Protein AF-X1UTY9-F1 (afdb_monomer_lite)

Organism: NCBI:txid412755

Radius of gyration: 14.43 Å; chains: 1; bounding box: 35×33×35 Å

Sequence (76 aa):
MKSLYIDTTNSGISGDMLLASLLSLVSDSNEIIADLKELKHFLKGVSHIELELTKIKRMGVVVNQLKLAIKESKNH

pLDDT: mean 89.91, std 7.96, range [46.25, 96.44]

Foldseek 3Di:
DDDDDDDCPVVVHDPQNVVLVVLVVDPDSPVVQVVVQCCQVVDPQWPGWDWDWDWDADPNDTDIDIDIDIHGDDPD

Structure (mmCIF, N/CA/C/O backbone):
data_AF-X1UTY9-F1
#
_entry.id   AF-X1UTY9-F1
#
loop_
_atom_site.group_PDB
_atom_site.id
_atom_site.type_symbol
_atom_site.label_atom_id
_atom_site.label_alt_id
_atom_site.label_comp_id
_atom_site.label_asym_id
_atom_site.label_entity_id
_atom_site.label_seq_id
_atom_site.pdbx_PDB_ins_code
_atom_site.Cartn_x
_atom_site.Cartn_y
_atom_site.Cartn_z
_atom_site.occupancy
_atom_site.B_iso_or_equiv
_atom_site.auth_seq_id
_atom_site.auth_comp_id
_atom_site.auth_asym_id
_atom_site.auth_atom_id
_atom_site.pdbx_PDB_model_num
ATOM 1 N N . MET A 1 1 ? -11.218 -18.579 8.873 1.00 70.38 1 MET A N 1
ATOM 2 C CA . MET A 1 1 ? -10.399 -17.571 8.166 1.00 70.38 1 MET A CA 1
ATOM 3 C C . MET A 1 1 ? -9.079 -17.450 8.913 1.00 70.38 1 MET A C 1
ATOM 5 O O . MET A 1 1 ? -9.125 -17.381 10.134 1.00 70.38 1 MET A O 1
ATOM 9 N N . LYS A 1 2 ? -7.927 -17.544 8.238 1.00 84.25 2 LYS A N 1
ATOM 10 C CA . LYS A 1 2 ? -6.615 -17.354 8.880 1.00 84.25 2 LYS A CA 1
ATOM 11 C C . LYS A 1 2 ? -6.178 -15.919 8.599 1.00 84.25 2 LYS A C 1
ATOM 13 O O . LYS A 1 2 ? -6.101 -15.551 7.433 1.00 84.25 2 LYS A O 1
ATOM 18 N N . SER A 1 3 ? -5.933 -15.140 9.645 1.00 88.00 3 SER A N 1
ATOM 19 C CA . SER A 1 3 ? -5.518 -13.740 9.533 1.00 88.00 3 SER A CA 1
ATOM 20 C C . SER A 1 3 ? -4.081 -13.595 10.019 1.00 88.00 3 SER A C 1
ATOM 22 O O . SER A 1 3 ? -3.720 -14.179 11.040 1.00 88.00 3 SER A O 1
ATOM 24 N N . LEU A 1 4 ? -3.277 -12.819 9.293 1.00 87.31 4 LEU A N 1
ATOM 25 C CA . LEU A 1 4 ? -1.942 -12.412 9.716 1.00 87.31 4 LEU A CA 1
ATOM 26 C C . LEU A 1 4 ? -2.010 -10.958 10.182 1.00 87.31 4 LEU A C 1
ATOM 28 O O . LEU A 1 4 ? -2.410 -10.083 9.418 1.00 87.31 4 LEU A O 1
ATOM 32 N N . TYR A 1 5 ? -1.615 -10.714 11.427 1.00 88.12 5 TYR A N 1
ATOM 33 C CA . TYR A 1 5 ? -1.500 -9.373 11.988 1.00 88.12 5 TYR A CA 1
ATOM 34 C C . TYR A 1 5 ? -0.024 -8.999 12.038 1.00 88.12 5 TYR A C 1
ATOM 36 O O . TYR A 1 5 ? 0.787 -9.757 12.567 1.00 88.12 5 TYR A O 1
ATOM 44 N N . ILE A 1 6 ? 0.316 -7.846 11.469 1.00 88.81 6 ILE A N 1
ATOM 45 C CA . ILE A 1 6 ? 1.683 -7.330 11.430 1.00 88.81 6 ILE A CA 1
ATOM 46 C C . ILE A 1 6 ? 1.681 -5.985 12.145 1.00 88.81 6 ILE A C 1
ATOM 48 O O . ILE A 1 6 ? 1.015 -5.050 11.704 1.00 88.81 6 ILE A O 1
ATOM 52 N N . ASP A 1 7 ? 2.435 -5.888 13.237 1.00 91.44 7 ASP A N 1
ATOM 53 C CA . ASP A 1 7 ? 2.715 -4.613 13.892 1.00 91.44 7 ASP A CA 1
ATOM 54 C C . ASP A 1 7 ? 3.953 -3.987 13.250 1.00 91.44 7 ASP A C 1
ATOM 56 O O . ASP A 1 7 ? 5.093 -4.278 13.616 1.00 91.44 7 ASP A O 1
ATOM 60 N N . THR A 1 8 ? 3.730 -3.128 12.263 1.00 90.81 8 THR A N 1
ATOM 61 C CA . THR A 1 8 ? 4.800 -2.459 11.517 1.00 90.81 8 THR A CA 1
ATOM 62 C C . THR A 1 8 ? 5.665 -1.571 12.417 1.00 90.81 8 THR A C 1
ATOM 64 O O . THR A 1 8 ? 6.875 -1.485 12.212 1.00 90.81 8 THR A O 1
ATOM 67 N N . THR A 1 9 ? 5.084 -0.997 13.476 1.00 88.19 9 THR A N 1
ATOM 68 C CA . THR A 1 9 ? 5.788 -0.115 14.419 1.00 88.19 9 THR A CA 1
ATOM 69 C C . THR A 1 9 ? 6.841 -0.887 15.205 1.00 88.19 9 THR A C 1
ATOM 71 O O . THR A 1 9 ? 8.000 -0.481 15.252 1.00 88.19 9 THR A O 1
ATOM 74 N N . ASN A 1 10 ? 6.463 -2.035 15.773 1.00 91.62 10 ASN A N 1
ATOM 75 C CA . ASN A 1 10 ? 7.378 -2.863 16.561 1.00 91.62 10 ASN A CA 1
ATOM 76 C C . ASN A 1 10 ? 8.336 -3.703 15.692 1.00 91.62 10 ASN A C 1
ATOM 78 O O . ASN A 1 10 ? 9.335 -4.225 16.178 1.00 91.62 10 ASN A O 1
ATOM 82 N N . SER A 1 11 ? 8.048 -3.825 14.393 1.00 88.75 11 SER A N 1
ATOM 83 C CA . SER A 1 11 ? 8.892 -4.555 13.436 1.00 88.75 11 SER A CA 1
ATOM 84 C C . SER A 1 11 ? 10.057 -3.726 12.885 1.00 88.75 11 SER A C 1
ATOM 86 O O . SER A 1 11 ? 10.920 -4.273 12.204 1.00 88.75 11 SER A O 1
ATOM 88 N N . GLY A 1 12 ? 10.056 -2.404 13.095 1.00 89.31 12 GLY A N 1
ATOM 89 C CA . GLY A 1 12 ? 10.989 -1.494 12.421 1.00 89.31 12 GLY A CA 1
ATOM 90 C C . GLY A 1 12 ? 10.759 -1.388 10.906 1.00 89.31 12 GLY A C 1
ATOM 91 O O . GLY A 1 12 ? 11.670 -1.005 10.175 1.00 89.31 12 GLY A O 1
ATOM 92 N N . ILE A 1 13 ? 9.561 -1.740 10.422 1.00 89.06 13 ILE A N 1
ATOM 93 C CA . ILE A 1 13 ? 9.190 -1.704 9.001 1.00 89.06 13 ILE A CA 1
ATOM 94 C C . ILE A 1 13 ? 8.166 -0.594 8.803 1.00 89.06 13 ILE A C 1
ATOM 96 O O . ILE A 1 13 ? 7.167 -0.535 9.511 1.00 89.06 13 ILE A O 1
ATOM 100 N N . SER A 1 14 ? 8.367 0.261 7.805 1.00 90.88 14 SER A N 1
ATOM 101 C CA . SER A 1 14 ? 7.361 1.270 7.475 1.00 90.88 14 SER A CA 1
ATOM 102 C C . SER A 1 14 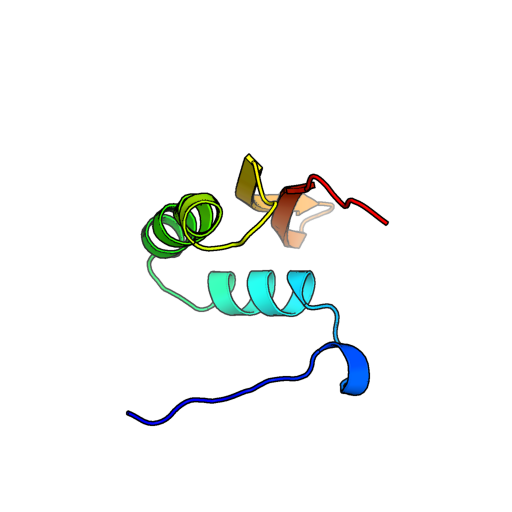? 6.129 0.628 6.827 1.00 90.88 14 SER A C 1
ATOM 104 O O . SER A 1 14 ? 6.250 -0.185 5.906 1.00 90.88 14 SER A O 1
ATOM 106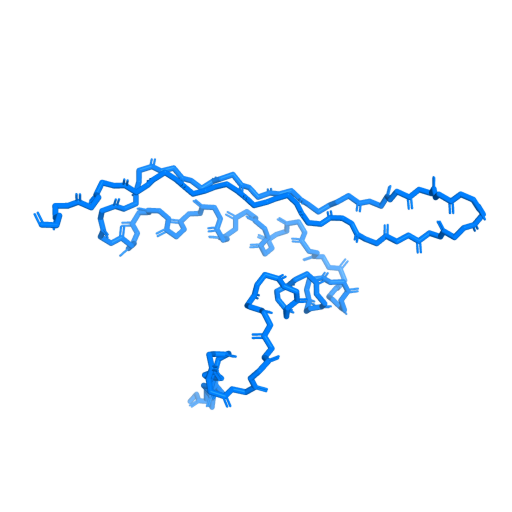 N N . GLY A 1 15 ? 4.931 0.980 7.301 1.00 90.94 15 GLY A N 1
ATOM 107 C CA . GLY A 1 15 ? 3.684 0.368 6.828 1.00 90.94 15 GLY A CA 1
ATOM 108 C C . GLY A 1 15 ? 3.371 0.664 5.359 1.00 90.94 15 GLY A C 1
ATOM 109 O O . GLY A 1 15 ? 2.897 -0.213 4.640 1.00 90.94 15 GLY A O 1
ATOM 110 N N . ASP A 1 16 ? 3.706 1.861 4.882 1.00 90.69 16 ASP A N 1
ATOM 111 C CA . ASP A 1 16 ? 3.593 2.247 3.472 1.00 90.69 16 ASP A CA 1
ATOM 112 C C . ASP A 1 16 ? 4.560 1.459 2.570 1.00 90.69 16 ASP A C 1
ATOM 114 O O . ASP A 1 16 ? 4.170 1.005 1.495 1.00 90.69 16 ASP A O 1
ATOM 118 N N . MET A 1 17 ? 5.793 1.212 3.021 1.00 89.56 17 MET A N 1
ATOM 119 C CA . MET A 1 17 ? 6.768 0.379 2.313 1.00 89.56 17 MET A CA 1
ATOM 120 C C . MET A 1 17 ? 6.311 -1.079 2.226 1.00 89.56 17 MET A C 1
ATOM 122 O O . MET A 1 17 ? 6.458 -1.711 1.175 1.00 89.56 17 MET A O 1
ATOM 126 N N . LEU A 1 18 ? 5.738 -1.613 3.309 1.00 92.25 18 LEU A N 1
ATOM 127 C CA . LEU A 1 18 ? 5.148 -2.949 3.310 1.00 92.25 18 LEU A CA 1
ATOM 128 C C . LEU A 1 18 ? 3.981 -3.025 2.319 1.00 92.25 18 LEU A C 1
ATOM 130 O O . LEU A 1 18 ? 3.944 -3.933 1.491 1.00 92.25 18 LEU A O 1
ATOM 134 N N . LEU A 1 19 ? 3.072 -2.046 2.351 1.00 92.62 19 LEU A N 1
ATOM 135 C CA . LEU A 1 19 ? 1.943 -1.971 1.425 1.00 92.62 19 LEU A CA 1
ATOM 136 C C . LEU A 1 19 ? 2.409 -1.903 -0.036 1.00 92.62 19 LEU A C 1
ATOM 138 O O . LEU A 1 19 ? 1.931 -2.676 -0.863 1.00 92.62 19 LEU A O 1
ATOM 142 N N . ALA A 1 20 ? 3.374 -1.036 -0.355 1.00 91.19 20 ALA A N 1
ATOM 143 C CA . ALA A 1 20 ? 3.935 -0.916 -1.700 1.00 91.19 20 ALA A CA 1
ATOM 144 C C . ALA A 1 20 ? 4.542 -2.241 -2.190 1.00 91.19 20 ALA A C 1
ATOM 146 O O . ALA A 1 20 ? 4.337 -2.640 -3.338 1.00 91.19 20 ALA A O 1
ATOM 147 N N . SER A 1 21 ? 5.258 -2.940 -1.304 1.00 90.94 21 SER A N 1
ATOM 148 C CA . SER A 1 21 ? 5.859 -4.242 -1.598 1.00 90.94 21 SER A CA 1
ATOM 149 C C . SER A 1 21 ? 4.786 -5.287 -1.893 1.00 90.94 21 SER A C 1
ATOM 151 O O . SER A 1 21 ? 4.862 -5.954 -2.921 1.00 90.94 21 SER A O 1
ATOM 153 N N . LEU A 1 22 ? 3.746 -5.381 -1.059 1.00 92.44 22 LEU A N 1
ATOM 154 C CA . LEU A 1 22 ? 2.635 -6.315 -1.260 1.00 92.44 22 LEU A CA 1
ATOM 155 C C . LEU A 1 22 ? 1.875 -6.031 -2.561 1.00 92.44 22 LEU A C 1
ATOM 157 O O . LEU A 1 22 ? 1.648 -6.949 -3.347 1.00 92.44 22 LEU A O 1
ATOM 161 N N . LEU A 1 23 ? 1.554 -4.762 -2.836 1.00 92.69 23 LEU A N 1
ATOM 162 C CA . LEU A 1 23 ? 0.882 -4.359 -4.076 1.00 92.69 23 LEU A CA 1
ATOM 163 C C . LEU A 1 23 ? 1.721 -4.657 -5.327 1.00 92.69 23 LEU A C 1
ATOM 165 O O . LEU A 1 23 ? 1.168 -4.851 -6.403 1.00 92.69 23 LEU A O 1
ATOM 169 N N . SER A 1 24 ? 3.050 -4.716 -5.214 1.00 88.19 24 SER A N 1
ATOM 170 C CA . SER A 1 24 ? 3.913 -5.084 -6.342 1.00 88.19 24 SER A CA 1
ATOM 171 C C . SER A 1 24 ? 3.966 -6.585 -6.639 1.00 88.19 24 SER A C 1
ATOM 173 O O . SER A 1 24 ? 4.403 -6.966 -7.724 1.00 88.19 24 SER A O 1
ATOM 175 N N . LEU A 1 25 ? 3.545 -7.426 -5.688 1.00 90.62 25 LEU A N 1
ATOM 176 C CA . LEU A 1 25 ? 3.563 -8.886 -5.814 1.00 90.62 25 LEU A CA 1
ATOM 177 C C . LEU A 1 25 ? 2.263 -9.450 -6.400 1.00 90.62 25 LEU A C 1
ATOM 179 O O . LEU A 1 25 ? 2.251 -10.587 -6.869 1.00 90.62 25 LEU A O 1
ATOM 183 N N . VAL A 1 26 ? 1.174 -8.682 -6.365 1.00 90.69 26 VAL A N 1
ATOM 184 C CA . VAL A 1 26 ? -0.124 -9.100 -6.905 1.00 90.69 26 VAL A CA 1
ATOM 185 C C . VAL A 1 26 ? -0.230 -8.800 -8.401 1.00 90.69 26 VAL A C 1
ATOM 187 O O . VAL A 1 26 ? 0.359 -7.847 -8.909 1.00 90.69 26 VAL A O 1
ATOM 190 N N . SER A 1 27 ? -0.992 -9.628 -9.117 1.00 85.94 27 SER A N 1
ATOM 191 C CA . SER A 1 27 ? -1.166 -9.520 -10.572 1.00 85.94 27 SER A CA 1
ATOM 192 C C . SER A 1 27 ? -2.016 -8.314 -10.973 1.00 85.94 27 SER A C 1
ATOM 194 O O . SER A 1 27 ? -1.695 -7.641 -11.949 1.00 85.94 27 SER A O 1
ATOM 196 N N . ASP A 1 28 ? -3.072 -8.041 -10.205 1.00 88.25 28 ASP A N 1
ATOM 197 C CA . ASP A 1 28 ? -3.957 -6.895 -10.393 1.00 88.25 28 ASP A CA 1
ATOM 198 C C . ASP A 1 28 ? -3.984 -6.046 -9.121 1.00 88.25 28 ASP A C 1
ATOM 200 O O . ASP A 1 28 ? -4.796 -6.229 -8.215 1.00 88.25 28 ASP A O 1
ATOM 204 N N . SER A 1 29 ? -3.030 -5.126 -9.019 1.00 91.81 29 SER A N 1
ATOM 205 C CA . SER A 1 29 ? -3.000 -4.177 -7.911 1.00 91.81 29 SER A CA 1
ATOM 206 C C . SER A 1 29 ? -4.071 -3.098 -8.039 1.00 91.81 29 SER A C 1
ATOM 208 O O . SER A 1 29 ? -4.395 -2.478 -7.033 1.00 91.81 29 SER A O 1
ATOM 210 N N . ASN A 1 30 ? -4.651 -2.870 -9.222 1.00 92.00 30 ASN A N 1
ATOM 211 C CA . ASN A 1 30 ? -5.602 -1.778 -9.430 1.00 92.00 30 ASN A CA 1
ATOM 212 C C . ASN A 1 30 ? -6.932 -2.040 -8.723 1.00 92.00 30 ASN A C 1
ATOM 214 O O . ASN A 1 30 ? -7.476 -1.117 -8.117 1.00 92.00 30 ASN A O 1
ATOM 218 N N . GLU A 1 31 ? -7.419 -3.283 -8.761 1.00 92.31 31 GLU A N 1
ATOM 219 C CA . GLU A 1 31 ? -8.622 -3.696 -8.026 1.00 92.31 31 GLU A CA 1
ATOM 220 C C . GLU A 1 31 ? -8.433 -3.486 -6.516 1.00 92.31 31 GLU A C 1
ATOM 222 O O . GLU A 1 31 ? -9.209 -2.779 -5.877 1.00 92.31 31 GLU A O 1
ATOM 227 N N . ILE A 1 32 ? -7.311 -3.963 -5.967 1.00 93.94 32 ILE A N 1
ATOM 228 C CA . ILE A 1 32 ? -6.984 -3.785 -4.545 1.00 93.94 32 ILE A CA 1
ATOM 229 C C . ILE A 1 32 ? -6.858 -2.299 -4.188 1.00 93.94 32 ILE A C 1
ATOM 231 O O . ILE A 1 32 ? -7.332 -1.860 -3.145 1.00 93.94 32 ILE A O 1
ATOM 235 N N . ILE A 1 33 ? -6.228 -1.493 -5.045 1.00 94.75 33 ILE A N 1
ATOM 236 C CA . ILE A 1 33 ? -6.102 -0.045 -4.841 1.00 94.75 33 ILE A CA 1
ATOM 237 C C . ILE A 1 33 ? -7.480 0.631 -4.809 1.00 94.75 33 ILE A C 1
ATOM 239 O O . ILE A 1 33 ? -7.673 1.561 -4.022 1.00 94.75 33 ILE A O 1
ATOM 243 N N . ALA A 1 34 ? -8.424 0.196 -5.647 1.00 94.62 34 ALA A N 1
ATOM 244 C CA . ALA A 1 34 ? -9.791 0.706 -5.629 1.00 94.62 34 ALA A CA 1
ATOM 245 C C . ALA A 1 34 ? -10.475 0.386 -4.292 1.00 94.62 34 ALA A C 1
ATOM 247 O O . ALA A 1 34 ? -10.974 1.302 -3.641 1.00 94.62 34 ALA A O 1
ATOM 248 N N . ASP A 1 35 ? -10.382 -0.857 -3.820 1.00 94.19 35 ASP A N 1
ATOM 249 C CA . ASP A 1 35 ? -10.946 -1.270 -2.529 1.00 94.19 35 ASP A CA 1
ATOM 250 C C . ASP A 1 35 ? -10.314 -0.519 -1.347 1.00 94.19 35 ASP A C 1
ATOM 252 O O . ASP A 1 35 ? -11.001 -0.067 -0.428 1.00 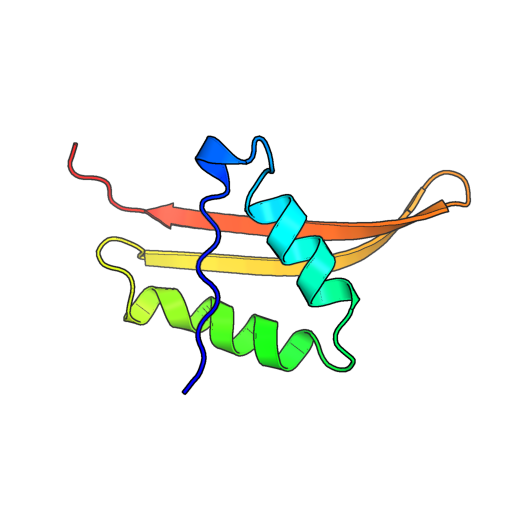94.19 35 ASP A O 1
ATOM 256 N N . LEU A 1 36 ? -8.993 -0.309 -1.377 1.00 94.75 36 LEU A N 1
ATOM 257 C CA . LEU A 1 36 ? -8.278 0.441 -0.342 1.00 94.75 36 LEU A CA 1
ATOM 258 C C . LEU A 1 36 ? -8.742 1.903 -0.251 1.00 94.75 36 LEU A C 1
ATOM 260 O O . LEU A 1 36 ? -8.769 2.469 0.843 1.00 94.75 36 LEU A O 1
ATOM 264 N N . LYS A 1 37 ? -9.140 2.524 -1.370 1.00 95.25 37 LYS A N 1
ATOM 265 C CA . LYS A 1 37 ? -9.687 3.895 -1.377 1.00 95.25 37 LYS A CA 1
ATOM 266 C C . LYS A 1 37 ? -11.050 3.984 -0.692 1.00 95.25 37 LYS A C 1
ATOM 268 O O . LYS A 1 37 ? -11.399 5.052 -0.180 1.00 95.25 37 LYS A O 1
ATOM 273 N N . GLU A 1 38 ? -11.789 2.882 -0.631 1.00 96.44 38 GLU A N 1
ATOM 274 C CA . GLU A 1 38 ? -13.090 2.810 0.033 1.00 96.44 38 GLU A CA 1
ATOM 275 C C . GLU A 1 38 ? -12.971 2.660 1.556 1.00 96.44 38 GLU A C 1
ATOM 277 O O . GLU A 1 38 ? -13.925 2.955 2.277 1.00 96.44 38 GLU A O 1
ATOM 282 N N . LEU A 1 39 ? -11.780 2.344 2.086 1.00 93.94 39 LEU A N 1
ATOM 283 C CA . LEU A 1 39 ? -11.534 2.276 3.534 1.00 93.94 39 LEU A CA 1
ATOM 284 C C . LEU A 1 39 ? -11.882 3.571 4.276 1.00 93.94 39 LEU A C 1
ATOM 286 O O . LEU A 1 39 ? -12.244 3.514 5.449 1.00 93.94 39 LEU A O 1
ATOM 290 N N . LYS A 1 40 ? -11.861 4.729 3.604 1.00 94.00 40 LYS A N 1
ATOM 291 C CA . LYS A 1 40 ? -12.310 6.015 4.171 1.00 94.00 40 LYS A CA 1
ATOM 292 C C . LYS A 1 40 ? -13.743 5.956 4.724 1.00 94.00 40 LYS A C 1
ATOM 294 O O . LYS A 1 40 ? -14.064 6.685 5.652 1.00 94.00 40 LYS A O 1
ATOM 299 N N . HIS A 1 41 ? -14.598 5.086 4.183 1.00 94.81 41 HIS A N 1
ATOM 300 C CA . HIS A 1 41 ? -15.977 4.912 4.648 1.00 94.81 41 HIS A CA 1
ATOM 301 C C . HIS A 1 41 ? -16.082 4.077 5.929 1.00 94.81 41 HIS A C 1
ATOM 303 O O . HIS A 1 41 ? -17.094 4.144 6.624 1.00 94.81 41 HIS A O 1
ATOM 309 N N . PHE A 1 42 ? -15.035 3.320 6.259 1.00 94.06 42 PHE A N 1
ATOM 310 C CA . PHE A 1 42 ? -14.987 2.422 7.412 1.00 94.06 42 PHE A CA 1
ATOM 311 C C . PHE A 1 42 ? -14.068 2.943 8.525 1.00 94.06 42 PHE A C 1
ATOM 313 O O . PHE A 1 42 ? -14.265 2.626 9.698 1.00 94.06 42 PHE A O 1
ATOM 320 N N . LEU A 1 43 ? -13.072 3.761 8.177 1.00 90.81 43 LEU A N 1
ATOM 321 C CA . LEU A 1 43 ? -12.119 4.342 9.114 1.00 90.81 43 LEU A CA 1
ATOM 322 C C . LEU A 1 43 ? -12.661 5.646 9.706 1.00 90.81 43 LEU A C 1
ATOM 324 O O . LEU A 1 43 ? -12.815 6.664 9.030 1.00 90.81 43 LEU A O 1
ATOM 328 N N . LYS A 1 44 ? -12.926 5.631 11.015 1.00 91.56 44 LYS A N 1
ATOM 329 C CA . LYS A 1 44 ? -13.427 6.803 11.739 1.00 91.56 44 LYS A CA 1
ATOM 330 C C . LYS A 1 44 ? -12.431 7.963 11.653 1.00 91.56 44 LYS A C 1
ATOM 332 O O . LYS A 1 44 ? -11.269 7.816 12.011 1.00 91.56 44 LYS A O 1
ATOM 337 N N . GLY A 1 45 ? -12.923 9.134 11.254 1.00 92.38 45 GLY A N 1
ATOM 338 C CA . GLY A 1 45 ? -12.120 10.357 11.179 1.00 92.38 45 GLY A CA 1
ATOM 339 C C . GLY A 1 45 ? -11.273 10.474 9.912 1.00 92.38 45 GLY A C 1
ATOM 340 O O . GLY A 1 45 ? -10.589 11.479 9.756 1.00 92.38 45 GLY A O 1
ATOM 341 N N . VAL A 1 46 ? -11.336 9.513 8.987 1.00 94.12 46 VAL A N 1
ATOM 342 C CA . VAL A 1 46 ? -10.699 9.621 7.671 1.00 94.12 46 VAL A CA 1
ATOM 343 C C . VAL A 1 46 ? -11.712 10.183 6.676 1.00 94.12 46 VAL A C 1
ATOM 345 O O . VAL A 1 46 ? -12.774 9.614 6.462 1.00 94.12 46 VAL A O 1
ATOM 348 N N . SER A 1 47 ? -11.390 11.318 6.059 1.00 93.94 47 SER A N 1
ATOM 349 C CA . SER A 1 47 ? -12.262 11.995 5.081 1.00 93.94 47 SER A CA 1
ATOM 350 C C . SER A 1 47 ? -11.811 11.802 3.633 1.00 93.94 47 SER A C 1
ATOM 352 O O . SER A 1 47 ? -12.595 11.990 2.704 1.00 93.94 47 SER A O 1
ATOM 354 N N . HIS A 1 48 ? -10.546 11.434 3.425 1.00 94.88 48 HIS A N 1
ATOM 355 C CA . HIS A 1 48 ? -9.978 11.224 2.100 1.00 94.88 48 HIS A CA 1
ATOM 356 C C . HIS A 1 48 ? -8.806 10.247 2.163 1.00 94.88 48 HIS A C 1
ATOM 358 O O . HIS A 1 48 ? -7.979 10.340 3.071 1.00 94.88 48 HIS A O 1
ATOM 364 N N . ILE A 1 49 ? -8.731 9.363 1.169 1.00 95.62 49 ILE A N 1
ATOM 365 C CA . ILE A 1 49 ? -7.582 8.503 0.891 1.00 95.62 49 ILE A CA 1
ATOM 366 C C . ILE A 1 49 ? -7.269 8.659 -0.598 1.00 95.62 49 ILE A C 1
ATOM 368 O O . ILE A 1 49 ? -8.095 8.329 -1.450 1.00 95.62 49 ILE A O 1
ATOM 372 N N . GLU A 1 50 ? -6.076 9.156 -0.900 1.00 94.88 50 GLU A N 1
ATOM 373 C CA . GLU A 1 50 ? -5.471 9.112 -2.226 1.00 94.88 50 GLU A CA 1
ATOM 374 C C . GLU A 1 50 ? -4.406 8.018 -2.214 1.00 94.88 50 GLU A C 1
ATOM 376 O O . GLU A 1 50 ? -3.534 8.000 -1.342 1.00 94.88 50 GLU A O 1
ATOM 381 N N . LEU A 1 51 ? -4.483 7.106 -3.179 1.00 95.25 51 LEU A N 1
ATOM 382 C CA . LEU A 1 51 ? -3.527 6.020 -3.324 1.00 95.25 51 LEU A CA 1
ATOM 383 C C . LEU A 1 51 ? -3.256 5.764 -4.807 1.00 95.25 51 LEU A C 1
ATOM 385 O O . LEU A 1 51 ? -4.185 5.546 -5.592 1.00 95.25 51 LEU A O 1
ATOM 389 N N . GLU A 1 52 ? -1.986 5.793 -5.182 1.00 93.88 52 GLU A N 1
ATOM 390 C CA . GLU A 1 52 ? -1.528 5.547 -6.545 1.00 93.88 52 GLU A CA 1
ATOM 391 C C . GLU A 1 52 ? -0.218 4.760 -6.507 1.00 93.88 52 GLU A C 1
ATOM 393 O O . GLU A 1 52 ? 0.708 5.122 -5.780 1.00 93.88 52 GLU A O 1
ATOM 398 N N . LEU A 1 53 ? -0.134 3.685 -7.290 1.00 92.31 53 LEU A N 1
ATOM 399 C CA . LEU A 1 53 ? 1.096 2.929 -7.487 1.00 92.31 53 LEU A CA 1
ATOM 400 C C . LEU A 1 53 ? 1.554 3.116 -8.932 1.00 92.31 53 LEU A C 1
ATOM 402 O O . LEU A 1 53 ? 0.883 2.675 -9.862 1.00 92.31 53 LEU A O 1
ATOM 406 N N . THR A 1 54 ? 2.708 3.745 -9.125 1.00 91.38 54 THR A N 1
ATOM 407 C CA . THR A 1 54 ? 3.282 3.974 -10.454 1.00 91.38 54 THR A CA 1
ATOM 408 C C . THR A 1 54 ? 4.628 3.282 -10.595 1.00 91.38 54 THR A C 1
ATOM 410 O O . THR A 1 54 ? 5.362 3.085 -9.627 1.00 91.38 54 THR A O 1
ATOM 413 N N . LYS A 1 55 ? 4.983 2.908 -11.826 1.00 89.38 55 LYS A N 1
ATOM 414 C CA . LYS A 1 55 ? 6.348 2.493 -12.158 1.00 89.38 55 LYS A CA 1
ATOM 415 C C . LYS A 1 55 ? 7.111 3.701 -12.663 1.00 89.38 55 LYS A C 1
ATOM 417 O O . LYS A 1 55 ? 6.723 4.306 -13.659 1.00 89.38 55 LYS A O 1
ATOM 422 N N . ILE A 1 56 ? 8.222 4.014 -12.013 1.00 92.12 56 ILE A N 1
ATOM 423 C CA . ILE A 1 56 ? 9.111 5.093 -12.435 1.00 92.12 56 ILE A CA 1
ATOM 424 C C . ILE A 1 56 ? 10.472 4.517 -12.821 1.00 92.12 56 ILE A C 1
ATOM 426 O O . ILE A 1 56 ? 10.970 3.579 -12.198 1.00 92.12 56 ILE A O 1
ATOM 430 N N . LYS A 1 57 ? 11.092 5.083 -13.858 1.00 93.06 57 LYS A N 1
ATOM 431 C CA . LYS A 1 57 ? 12.458 4.744 -14.268 1.00 93.06 57 LYS A CA 1
ATOM 432 C C . LYS A 1 57 ? 13.391 5.872 -13.850 1.00 93.06 57 LYS A C 1
ATOM 434 O O . LYS A 1 57 ? 13.245 6.998 -14.319 1.00 93.06 57 LYS A O 1
ATOM 439 N N . ARG A 1 58 ? 14.361 5.580 -12.986 1.00 90.12 58 ARG A N 1
ATOM 440 C CA . ARG A 1 58 ? 15.392 6.533 -12.552 1.00 90.12 58 ARG A CA 1
ATOM 441 C C . ARG A 1 58 ? 16.768 5.929 -12.773 1.00 90.12 58 ARG A C 1
ATOM 443 O O . ARG A 1 58 ? 17.040 4.836 -12.297 1.00 90.12 58 ARG A O 1
ATOM 450 N N . MET A 1 59 ? 17.621 6.634 -13.519 1.00 91.88 59 MET A N 1
ATOM 451 C CA . MET A 1 59 ? 19.009 6.218 -13.787 1.00 91.88 59 MET A CA 1
ATOM 452 C C . MET A 1 59 ? 19.135 4.763 -14.287 1.00 91.88 59 MET A C 1
ATOM 454 O O . MET A 1 59 ? 20.036 4.033 -13.898 1.00 91.88 59 MET A O 1
ATOM 458 N N . GLY A 1 60 ? 18.197 4.320 -15.131 1.00 93.19 60 GLY A N 1
ATOM 459 C CA . GLY A 1 60 ? 18.175 2.952 -15.664 1.00 93.19 60 GLY A CA 1
ATOM 460 C C . GLY A 1 60 ? 17.478 1.911 -14.780 1.00 93.19 60 GLY A C 1
ATOM 461 O O . GLY A 1 60 ? 17.126 0.855 -15.294 1.00 93.19 60 GLY A O 1
ATOM 462 N N . VAL A 1 61 ? 17.188 2.220 -13.514 1.00 91.62 61 VAL A N 1
ATOM 463 C CA . VAL A 1 61 ? 16.483 1.329 -12.581 1.00 91.62 61 VAL A CA 1
ATOM 464 C C . VAL A 1 61 ? 14.979 1.602 -12.627 1.00 91.62 61 VAL A C 1
ATOM 466 O O . VAL A 1 61 ? 14.551 2.756 -12.568 1.00 91.62 61 VAL A O 1
ATOM 469 N N . VAL A 1 62 ? 14.171 0.545 -12.741 1.00 88.25 62 VAL A N 1
ATOM 470 C CA . VAL A 1 62 ? 12.707 0.622 -12.623 1.00 88.25 62 VAL A CA 1
ATOM 471 C C . VAL A 1 62 ? 12.326 0.339 -11.178 1.00 88.25 62 VAL A C 1
ATOM 473 O O . VAL A 1 62 ? 12.676 -0.711 -10.645 1.00 88.25 62 VAL A O 1
ATOM 476 N N . VAL A 1 63 ? 11.608 1.267 -10.556 1.00 87.06 63 VAL A N 1
ATOM 477 C CA . VAL A 1 63 ? 11.111 1.129 -9.184 1.00 87.06 63 VAL A CA 1
ATOM 478 C C . VAL A 1 63 ? 9.613 1.400 -9.140 1.00 87.06 63 VAL A C 1
ATOM 480 O O . VAL A 1 63 ? 9.085 2.163 -9.953 1.00 87.06 63 VAL A O 1
ATOM 483 N N . ASN A 1 64 ? 8.930 0.778 -8.182 1.00 86.00 64 ASN A N 1
ATOM 484 C CA . ASN A 1 64 ? 7.554 1.132 -7.864 1.00 86.00 64 ASN A CA 1
ATOM 485 C C . ASN A 1 64 ? 7.558 2.336 -6.919 1.00 86.00 64 ASN A C 1
ATOM 487 O O . ASN A 1 64 ? 8.308 2.367 -5.945 1.00 86.00 64 ASN A O 1
ATOM 491 N N . GLN A 1 65 ? 6.715 3.315 -7.208 1.00 90.62 65 GLN A N 1
ATOM 492 C CA . GLN A 1 65 ? 6.454 4.462 -6.358 1.00 90.62 65 GLN A CA 1
ATOM 493 C C . GLN A 1 65 ? 5.015 4.372 -5.864 1.00 90.62 65 GLN A C 1
ATOM 495 O O . GLN A 1 65 ? 4.084 4.382 -6.666 1.00 90.62 65 GLN A O 1
ATOM 500 N N . LEU A 1 66 ? 4.844 4.303 -4.544 1.00 93.19 66 LEU A N 1
ATOM 501 C CA . LEU A 1 66 ? 3.545 4.447 -3.902 1.00 93.19 66 LEU A CA 1
ATOM 502 C C . LEU A 1 66 ? 3.368 5.905 -3.476 1.00 93.19 66 LEU A C 1
ATOM 504 O O . LEU A 1 66 ? 4.172 6.436 -2.712 1.00 93.19 66 LEU A O 1
ATOM 508 N N . LYS A 1 67 ? 2.308 6.543 -3.961 1.00 94.25 67 LYS A N 1
ATOM 509 C CA . LYS A 1 67 ? 1.819 7.821 -3.454 1.00 94.25 67 LYS A CA 1
ATOM 510 C C . LYS A 1 67 ? 0.632 7.526 -2.545 1.00 94.25 67 LYS A C 1
ATOM 512 O O . LYS A 1 67 ? -0.355 6.954 -2.998 1.00 94.25 67 LYS A O 1
ATOM 517 N N . LEU A 1 68 ? 0.746 7.905 -1.276 1.00 94.38 68 LEU A N 1
ATOM 518 C CA . LEU A 1 68 ? -0.305 7.764 -0.273 1.00 94.38 68 LEU A CA 1
ATOM 519 C C . LEU A 1 68 ? -0.539 9.124 0.385 1.00 94.38 68 LEU A C 1
ATOM 521 O O . LEU A 1 68 ? 0.390 9.716 0.931 1.00 94.38 68 LEU A O 1
ATOM 525 N N . ALA A 1 69 ? -1.777 9.606 0.348 1.00 93.88 69 ALA A N 1
ATOM 526 C CA . ALA A 1 69 ? -2.200 10.777 1.103 1.00 93.88 69 ALA A CA 1
ATOM 527 C C . ALA A 1 69 ? -3.496 10.462 1.848 1.00 93.88 69 ALA A C 1
ATOM 529 O O . ALA A 1 69 ? -4.462 9.975 1.263 1.00 93.88 69 ALA A O 1
ATOM 530 N N . ILE A 1 70 ? -3.519 10.750 3.147 1.00 93.69 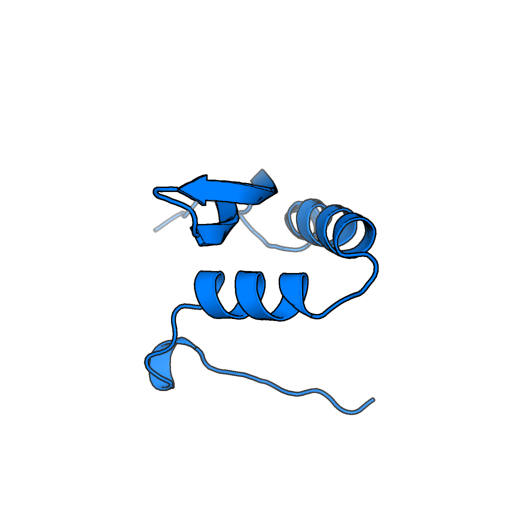70 ILE A N 1
ATOM 531 C CA . ILE A 1 70 ? -4.677 10.513 4.007 1.00 93.69 70 ILE A CA 1
ATOM 532 C C . ILE A 1 70 ? -5.055 11.840 4.652 1.00 93.69 70 ILE A C 1
ATOM 534 O O . ILE A 1 70 ? -4.212 12.511 5.248 1.00 93.69 70 ILE A O 1
ATOM 538 N N . LYS A 1 71 ? -6.326 12.228 4.532 1.00 94.12 71 LYS A N 1
ATOM 539 C CA . LYS A 1 71 ? -6.870 13.386 5.246 1.00 94.12 71 LYS A CA 1
ATOM 540 C C . LYS A 1 71 ? -7.673 12.911 6.442 1.00 94.12 71 LYS A C 1
ATOM 542 O O . LYS A 1 71 ? -8.805 12.442 6.288 1.00 94.12 71 LYS A O 1
ATOM 547 N N . GLU A 1 72 ? -7.108 13.100 7.625 1.00 91.25 72 GLU A N 1
ATOM 548 C CA . GLU A 1 72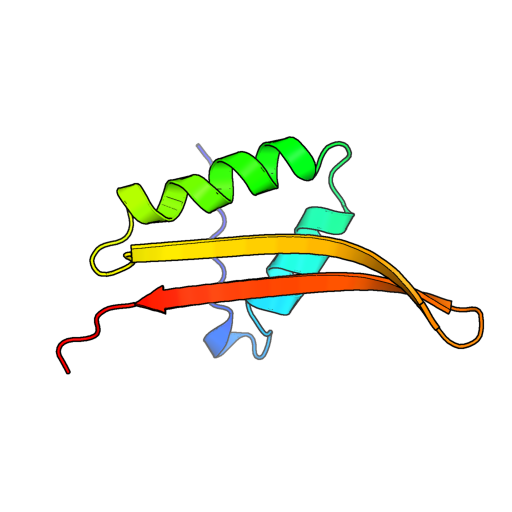 ? -7.726 12.722 8.892 1.00 91.25 72 GLU A CA 1
ATOM 549 C C . GLU A 1 72 ? -8.153 13.960 9.682 1.00 91.25 72 GLU A C 1
ATOM 551 O O . GLU A 1 72 ? -7.411 14.936 9.788 1.00 91.25 72 GLU A O 1
ATOM 556 N N . SER A 1 73 ? -9.342 13.921 10.271 1.00 86.12 73 SER A N 1
ATOM 557 C CA . SER A 1 73 ? -9.742 14.840 11.331 1.00 86.12 73 SER A CA 1
ATOM 558 C C . SER A 1 73 ? -9.365 14.213 12.671 1.00 86.12 73 SER A C 1
ATOM 560 O O . SER A 1 73 ? -10.137 13.439 13.244 1.00 86.12 73 SER A O 1
ATOM 562 N N . LYS A 1 74 ? -8.166 14.516 13.171 1.00 66.62 74 LYS A N 1
ATOM 563 C CA . LYS A 1 74 ? -7.805 14.195 14.554 1.00 66.62 74 LYS A CA 1
ATOM 564 C C . LYS A 1 74 ? -8.352 15.290 15.465 1.00 66.62 74 LYS A C 1
ATOM 566 O O . LYS A 1 74 ? -7.836 16.401 15.461 1.00 66.62 74 LYS A O 1
ATOM 571 N N . ASN A 1 75 ? -9.375 14.963 16.252 1.00 54.41 75 ASN A N 1
ATOM 572 C CA . ASN A 1 75 ? -9.587 15.657 17.519 1.00 54.41 75 ASN A CA 1
ATOM 573 C C . ASN A 1 75 ? -8.535 15.086 18.474 1.00 54.41 75 ASN A C 1
ATOM 575 O O . ASN A 1 75 ? -8.732 13.995 19.009 1.00 54.41 75 ASN A O 1
ATOM 579 N N . HIS A 1 76 ? -7.384 15.749 18.558 1.00 46.25 76 HIS A N 1
ATOM 580 C CA . HIS A 1 76 ? -6.464 15.554 19.674 1.00 46.25 76 HIS A CA 1
ATOM 581 C C . HIS A 1 76 ? -7.036 16.217 20.925 1.00 46.25 76 HIS A C 1
ATOM 583 O O . H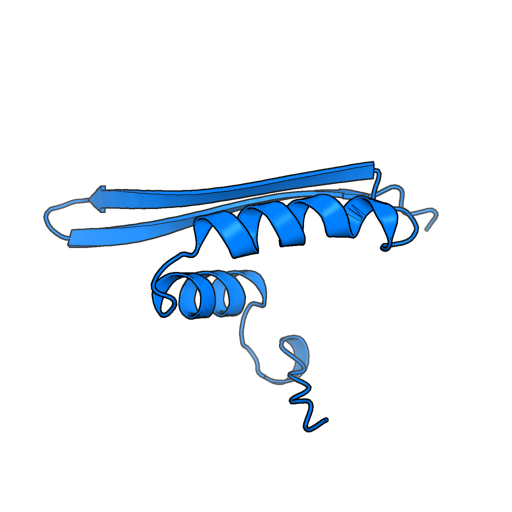IS A 1 76 ? -7.635 17.307 20.778 1.00 46.25 76 HIS A O 1
#

InterPro domains:
  IPR002822 Nickel insertion protein [PF01969] (4-76)

Secondary structure (DSSP, 8-state):
-------TTTTT--HHHHHHHHHHHSS-HHHHHHHHHHGGGTSTTEEEEEEEEEEEEETTEEEEEEEEEEEE----